Protein AF-A0A922LLZ2-F1 (afdb_monomer)

Organism: Schistosoma haematobium (NCBI:txid6185)

Nearest PDB structures (foldseek):
  5udu-assembly1_A  TM=3.582E-01  e=1.274E-01  Lactiplantibacillus plantarum WCFS1
  6b2m-assembly1_D  TM=3.542E-01  e=1.756E-01  Lactiplantibacillus plantarum
  5udv-assembly1_B  TM=3.731E-01  e=2.755E-01  Lactiplantibacillus plantarum WCFS1
  6utr-assembly1_C  TM=3.544E-01  e=2.755E-01  Lactiplantibacillus plantarum
  6utq-assembly1_B  TM=3.654E-01  e=3.562E-01  Lactiplantibacillus plantarum

Solvent-accessible surface area (backbone atoms only — not comparable to full-atom values): 7303 Å² total; per-residue (Å²): 142,74,75,89,67,58,70,67,59,48,51,52,54,35,54,53,45,52,48,52,41,42,75,71,62,46,38,40,38,32,38,62,41,87,43,66,68,63,50,52,51,50,52,53,49,42,50,68,73,49,25,67,99,44,81,64,43,32,34,38,38,58,48,78,79,55,70,68,54,52,49,54,41,45,77,60,49,32,37,63,34,78,43,87,78,24,64,78,42,75,70,54,56,59,56,58,78,80,56,66,70,82,82,76,79,64,95,70,59,46,79,43,68,42,76,53,68,60,97,75,89,124

Foldseek 3Di:
DDQPDDPVVLLVVLLVLLLVCLVVLFAEEEEEDPCLPSVLVSLVVSCVPRQVVGDHEYEHAPDQDDPVSCVSQVVSHYHYHADPNLVPDPSSVVSVPPGDDPPPPDPTHDYRYRYGDDPPDD

Secondary structure (DSSP, 8-state):
----S-HHHHHHHHHHHHHHHHHHTPPEEEEEES-HHHHHHHHHHHHHHT-TTS---EEEET--S-HHHHHHHHHTTEEEE--TTGGGSHHHHHHTTT--------S--EEEEEE---TT--

Radius of gyration: 14.27 Å; Cα contacts (8 Å, |Δi|>4): 163; chains: 1; bounding box: 38×26×37 Å

InterPro domains:
  IPR001130 3'-5' ssDNA/RNA exonuclease TatD-like [PF01026] (6-93)
  IPR018228 Deoxyribonuclease, TatD-related, conserved site [PS01090] (27-37)
  IPR032466 Metal-dependent hydrolase [SSF51556] (3-95)
  IPR050891 TatD-type Metallo-dependent Hydrolase [PTHR10060] (3-96)

Sequence (122 aa):
MTEFCPKDIQKEYFDIQLKLASDVKLPLFLHCRAAHDDFLQMIKNARQSYFQGKPFRGVVHSFDGTDEMVKCFTDMGLYIGVNGCSLKNQSNLEVRCQNMYHTELHLHTIAVYLHFISDGDQ

Mean predicted aligned error: 9.49 Å

pLDDT: mean 73.65, std 19.67, range [33.81, 95.94]

Structure (mmCIF, N/CA/C/O backbone):
data_AF-A0A922LLZ2-F1
#
_entry.id   AF-A0A922LLZ2-F1
#
loop_
_atom_site.group_PDB
_atom_site.id
_atom_site.type_symbol
_atom_site.label_atom_id
_atom_site.label_alt_id
_atom_site.label_comp_id
_atom_site.label_asym_id
_atom_site.label_entity_id
_atom_site.label_seq_id
_atom_site.pdbx_PDB_ins_code
_atom_site.Cartn_x
_atom_site.Cartn_y
_atom_site.Cartn_z
_atom_site.occupancy
_atom_site.B_iso_or_equiv
_atom_site.auth_seq_id
_atom_site.auth_comp_id
_atom_site.auth_asym_id
_atom_site.auth_atom_id
_atom_site.pdbx_PDB_model_num
ATOM 1 N N . MET A 1 1 ? 10.602 -11.780 -23.187 1.00 42.97 1 MET A N 1
ATOM 2 C CA . MET A 1 1 ? 9.595 -10.741 -23.471 1.00 42.97 1 MET A CA 1
ATOM 3 C C . MET A 1 1 ? 8.234 -11.332 -23.185 1.00 42.97 1 MET A C 1
ATOM 5 O O . MET A 1 1 ? 7.712 -12.068 -24.011 1.00 42.97 1 MET A O 1
ATOM 9 N N . THR A 1 2 ? 7.713 -11.088 -21.990 1.00 45.62 2 THR A N 1
ATOM 10 C CA . THR A 1 2 ? 6.329 -11.417 -21.638 1.00 45.62 2 THR A CA 1
ATOM 11 C C . THR A 1 2 ? 5.851 -10.352 -20.668 1.00 45.62 2 THR A C 1
ATOM 13 O O . THR A 1 2 ? 6.054 -10.465 -19.461 1.00 45.62 2 THR A O 1
ATOM 16 N N . GLU A 1 3 ? 5.237 -9.306 -21.208 1.00 50.41 3 GLU A N 1
ATOM 17 C CA . GLU A 1 3 ? 4.324 -8.461 -20.449 1.00 50.41 3 GLU A CA 1
ATOM 18 C C . GLU A 1 3 ? 3.056 -9.300 -20.215 1.00 50.41 3 GLU A C 1
ATOM 20 O O . GLU A 1 3 ? 2.240 -9.481 -21.116 1.00 50.41 3 GLU A O 1
ATOM 25 N N . PHE A 1 4 ? 2.935 -9.930 -19.040 1.00 67.31 4 PHE A N 1
ATOM 26 C CA . PHE A 1 4 ? 1.802 -10.825 -18.751 1.00 67.31 4 PHE A CA 1
ATOM 27 C C . PHE A 1 4 ? 0.483 -10.063 -18.527 1.00 67.31 4 PHE A C 1
ATOM 29 O O . PHE A 1 4 ? -0.586 -10.662 -18.633 1.00 67.31 4 PHE A O 1
ATOM 36 N N . CYS A 1 5 ? 0.541 -8.766 -18.197 1.00 75.38 5 CYS A N 1
ATOM 37 C CA . CYS A 1 5 ? -0.627 -7.931 -17.913 1.00 75.38 5 CYS A CA 1
ATOM 38 C C . CYS A 1 5 ? -0.290 -6.433 -18.070 1.00 75.38 5 CYS A C 1
ATOM 40 O O . CYS A 1 5 ? 0.681 -5.998 -17.439 1.00 75.38 5 CYS A O 1
ATOM 42 N N . PRO A 1 6 ? -1.085 -5.645 -18.825 1.00 86.19 6 PRO A N 1
ATOM 43 C CA . PRO A 1 6 ? -0.865 -4.210 -18.998 1.00 86.19 6 PRO A CA 1
ATOM 44 C C . PRO A 1 6 ? -0.865 -3.433 -17.681 1.00 86.19 6 PRO A C 1
ATOM 46 O O . PRO A 1 6 ? -1.649 -3.721 -16.772 1.00 86.19 6 PRO A O 1
ATOM 49 N N . LYS A 1 7 ? -0.038 -2.385 -17.614 1.00 84.44 7 LYS A N 1
ATOM 50 C CA . LYS A 1 7 ? 0.136 -1.526 -16.429 1.00 84.44 7 LYS A CA 1
ATOM 51 C C . LYS A 1 7 ? -1.185 -1.053 -15.808 1.00 84.44 7 LYS A C 1
ATOM 53 O O . LYS A 1 7 ? -1.359 -1.133 -14.592 1.00 84.44 7 LYS A O 1
ATOM 58 N N . ASP A 1 8 ? -2.110 -0.575 -16.634 1.00 87.94 8 ASP A N 1
ATOM 59 C CA . ASP A 1 8 ? -3.375 0.001 -16.165 1.00 87.94 8 ASP A CA 1
ATOM 60 C C . ASP A 1 8 ? -4.289 -1.057 -15.540 1.00 87.94 8 ASP A C 1
ATOM 62 O O . ASP A 1 8 ? -4.889 -0.812 -14.495 1.00 87.94 8 ASP A O 1
ATOM 66 N N . ILE A 1 9 ? -4.305 -2.267 -16.110 1.00 89.19 9 ILE A N 1
ATOM 67 C CA . ILE A 1 9 ? -5.058 -3.403 -15.568 1.00 89.19 9 ILE A CA 1
ATOM 68 C C . ILE A 1 9 ? -4.471 -3.826 -14.223 1.00 89.19 9 ILE A C 1
ATOM 70 O O . ILE A 1 9 ? -5.204 -4.039 -13.260 1.00 89.19 9 ILE A O 1
ATOM 74 N N . GLN A 1 10 ? -3.144 -3.895 -14.102 1.00 85.75 10 GLN A N 1
ATOM 75 C CA . GLN A 1 10 ? -2.528 -4.214 -12.815 1.00 85.75 10 GLN A CA 1
ATOM 76 C C . GLN A 1 10 ? -2.904 -3.203 -11.725 1.00 85.75 10 GLN A C 1
ATOM 78 O O . GLN A 1 10 ? -3.236 -3.599 -10.607 1.00 85.75 10 GLN A O 1
ATOM 83 N N . LYS A 1 11 ? -2.897 -1.905 -12.055 1.00 90.25 11 LYS A N 1
ATOM 84 C CA . LYS A 1 11 ? -3.313 -0.839 -11.136 1.00 90.25 11 LYS A CA 1
ATOM 85 C C . LYS A 1 11 ? -4.785 -0.957 -10.749 1.00 90.25 11 LYS A C 1
ATOM 87 O O . LYS A 1 11 ? -5.106 -0.883 -9.567 1.00 90.25 11 LYS A O 1
ATOM 92 N N . GLU A 1 12 ? -5.670 -1.168 -11.717 1.00 92.56 12 GLU A N 1
ATOM 93 C CA . GLU A 1 12 ? -7.106 -1.320 -11.468 1.00 92.56 12 GLU A CA 1
ATOM 94 C C . GLU A 1 12 ? -7.379 -2.454 -10.471 1.00 92.56 12 GLU A C 1
ATOM 96 O O . GLU A 1 12 ? -8.010 -2.250 -9.431 1.00 92.56 12 GLU A O 1
ATOM 101 N N . TYR A 1 13 ? -6.835 -3.643 -10.733 1.00 91.56 13 TYR A N 1
ATOM 102 C CA . TYR A 1 13 ? -7.075 -4.801 -9.877 1.00 91.56 13 TYR A CA 1
ATOM 103 C C . TYR A 1 13 ? -6.362 -4.710 -8.530 1.00 91.56 13 TYR A C 1
ATOM 105 O O . TYR A 1 13 ? -6.850 -5.276 -7.549 1.00 91.56 13 TYR A O 1
ATOM 113 N N . PHE A 1 14 ? -5.235 -4.005 -8.443 1.00 91.94 14 PHE A N 1
ATOM 114 C CA . PHE A 1 14 ? -4.598 -3.725 -7.161 1.00 91.94 14 PHE A CA 1
ATOM 115 C C . PHE A 1 14 ? -5.460 -2.804 -6.291 1.00 91.94 14 PHE A C 1
ATOM 117 O O . PHE A 1 14 ? -5.660 -3.100 -5.114 1.00 91.94 14 PHE A O 1
ATOM 124 N N . ASP A 1 15 ? -6.047 -1.748 -6.863 1.00 93.81 15 ASP A N 1
ATOM 125 C CA . ASP A 1 15 ? -6.964 -0.863 -6.134 1.00 93.81 15 ASP A CA 1
ATOM 126 C C . ASP A 1 15 ? -8.221 -1.609 -5.651 1.00 93.81 15 ASP A C 1
ATOM 128 O O . ASP A 1 15 ? -8.599 -1.508 -4.479 1.00 93.81 15 ASP A O 1
ATOM 132 N N . ILE A 1 16 ? -8.806 -2.455 -6.510 1.00 93.75 16 ILE A N 1
ATOM 133 C CA . ILE A 1 16 ? -9.945 -3.317 -6.153 1.00 93.75 16 ILE A CA 1
ATOM 134 C C . ILE A 1 16 ? -9.590 -4.244 -4.981 1.00 93.75 16 ILE A C 1
ATOM 136 O O . ILE A 1 16 ? -10.370 -4.369 -4.032 1.00 93.75 16 ILE A O 1
ATOM 140 N N . GLN A 1 17 ? -8.413 -4.876 -5.010 1.00 91.56 17 GLN A N 1
ATOM 141 C CA . GLN A 1 17 ? -7.958 -5.745 -3.922 1.00 91.56 17 GLN A CA 1
ATOM 142 C C . GLN A 1 17 ? -7.735 -4.968 -2.617 1.00 91.56 17 GLN A C 1
ATOM 144 O O . GLN A 1 17 ? -8.113 -5.459 -1.554 1.00 91.56 17 GLN A O 1
ATOM 149 N N . LEU A 1 18 ? -7.178 -3.752 -2.669 1.00 92.62 18 LEU A N 1
ATOM 150 C CA . LEU A 1 18 ? -7.004 -2.901 -1.484 1.00 92.62 18 LEU A CA 1
ATOM 151 C C . LEU A 1 18 ? -8.346 -2.486 -0.878 1.00 92.62 18 LEU A C 1
ATOM 153 O O . LEU A 1 18 ? -8.508 -2.511 0.346 1.00 92.62 18 LEU A O 1
ATOM 157 N N . LYS A 1 19 ? -9.324 -2.153 -1.723 1.00 93.81 19 LYS A N 1
ATOM 158 C CA . LYS A 1 19 ? -10.689 -1.862 -1.286 1.00 93.81 19 LYS A CA 1
ATOM 159 C C . LYS A 1 19 ? -11.310 -3.067 -0.581 1.00 93.81 19 LYS A C 1
ATOM 161 O O . LYS A 1 19 ? -11.779 -2.924 0.548 1.00 93.81 19 LYS A O 1
ATOM 166 N N . LEU A 1 20 ? -11.233 -4.253 -1.189 1.00 91.25 20 LEU A N 1
ATOM 167 C CA . LEU A 1 20 ? -11.740 -5.500 -0.605 1.00 91.25 20 LEU A CA 1
ATOM 168 C C . LEU A 1 20 ? -11.036 -5.844 0.717 1.00 91.25 20 LEU A C 1
ATOM 170 O O . LEU A 1 20 ? -11.680 -6.225 1.696 1.00 91.25 20 LEU A O 1
ATOM 174 N N . ALA A 1 21 ? -9.716 -5.667 0.777 1.00 90.25 21 ALA A N 1
ATOM 175 C CA . ALA A 1 21 ? -8.939 -5.901 1.988 1.00 90.25 21 ALA A CA 1
ATOM 176 C C . ALA A 1 21 ? -9.362 -4.977 3.141 1.00 90.25 21 ALA A C 1
ATOM 178 O O . ALA A 1 21 ? -9.325 -5.371 4.310 1.00 90.25 21 ALA A O 1
ATOM 179 N N . SER A 1 22 ? -9.838 -3.770 2.825 1.00 91.94 22 SER A N 1
ATOM 180 C CA . SER A 1 22 ? -10.402 -2.871 3.830 1.00 91.94 22 SER A CA 1
ATOM 181 C C . SER A 1 22 ? -11.691 -3.410 4.457 1.00 91.94 22 SER A C 1
ATOM 183 O O . SER A 1 22 ? -11.994 -3.087 5.605 1.00 91.94 22 SER A O 1
ATOM 185 N N . ASP A 1 23 ? -12.456 -4.240 3.751 1.00 91.12 23 ASP A N 1
ATOM 186 C CA . ASP A 1 23 ? -13.739 -4.752 4.241 1.00 91.12 23 ASP A CA 1
ATOM 187 C C . ASP A 1 23 ? -13.560 -5.978 5.139 1.00 91.12 23 ASP A C 1
ATOM 189 O O . ASP A 1 23 ? -14.249 -6.118 6.152 1.00 91.12 23 ASP A O 1
ATOM 193 N N . VAL A 1 24 ? -12.569 -6.818 4.838 1.00 87.75 24 VAL A N 1
ATOM 194 C CA . VAL A 1 24 ? -12.285 -8.049 5.597 1.00 87.75 24 VAL A CA 1
ATOM 195 C C . VAL A 1 24 ? -11.383 -7.843 6.820 1.00 87.75 24 VAL A C 1
ATOM 197 O O . VAL A 1 24 ? -11.285 -8.731 7.664 1.00 87.75 24 VAL A O 1
ATOM 200 N N . LYS A 1 25 ? -10.726 -6.678 6.945 1.00 85.31 25 LYS A N 1
ATOM 201 C CA . LYS A 1 25 ? -9.888 -6.285 8.100 1.00 85.31 25 LYS A CA 1
ATOM 202 C C . LYS A 1 25 ? -8.717 -7.241 8.407 1.00 85.31 25 LYS A C 1
ATOM 204 O O . LYS A 1 25 ? -8.232 -7.286 9.545 1.00 85.31 25 LYS A O 1
ATOM 209 N N . LEU A 1 26 ? -8.256 -7.994 7.408 1.00 82.81 26 LEU A N 1
ATOM 210 C CA . LEU A 1 26 ? -7.080 -8.861 7.506 1.00 82.81 26 LEU A CA 1
ATOM 211 C C . LEU A 1 26 ? -5.788 -8.084 7.200 1.00 82.81 26 LEU A C 1
ATOM 213 O O . LEU A 1 26 ? -5.835 -7.080 6.487 1.00 82.81 26 LEU A O 1
ATOM 217 N N . PRO A 1 27 ? -4.627 -8.521 7.725 1.00 85.62 27 PRO A N 1
ATOM 218 C CA . PRO A 1 27 ? -3.343 -7.942 7.353 1.00 85.62 27 PRO A CA 1
ATOM 219 C C . PRO A 1 27 ? -3.063 -8.088 5.852 1.00 85.62 27 PRO A C 1
ATOM 221 O O . PRO A 1 27 ? -3.353 -9.132 5.260 1.00 85.62 27 PRO A O 1
ATOM 224 N N . LEU A 1 28 ? -2.445 -7.061 5.268 1.00 89.38 28 LEU A N 1
ATOM 225 C CA . LEU A 1 28 ? -2.012 -7.052 3.873 1.00 89.38 28 LEU A CA 1
ATOM 226 C C . LEU A 1 28 ? -0.693 -7.814 3.712 1.00 89.38 28 LEU A C 1
ATOM 228 O O . LEU A 1 28 ? 0.253 -7.600 4.472 1.00 89.38 28 LEU A O 1
ATOM 232 N N . PHE A 1 29 ? -0.595 -8.652 2.690 1.00 88.12 29 PHE A N 1
ATOM 233 C CA . PHE A 1 29 ? 0.678 -9.172 2.204 1.00 88.12 29 PHE A CA 1
ATOM 234 C C . PHE A 1 29 ? 0.935 -8.577 0.825 1.00 88.12 29 PHE A C 1
ATOM 236 O O . PHE A 1 29 ? 0.324 -8.988 -0.158 1.00 88.12 29 PHE A O 1
ATOM 243 N N . LEU A 1 30 ? 1.779 -7.551 0.788 1.00 88.00 30 LEU A N 1
ATOM 244 C CA . LEU A 1 30 ? 2.002 -6.705 -0.371 1.00 88.00 30 LEU A CA 1
ATOM 245 C C . LEU A 1 30 ? 3.275 -7.113 -1.092 1.00 88.00 30 LEU A C 1
ATOM 247 O O . LEU A 1 30 ? 4.305 -7.337 -0.464 1.00 88.00 30 LEU A O 1
ATOM 251 N N . HIS A 1 31 ? 3.227 -7.134 -2.412 1.00 84.88 31 HIS A N 1
ATOM 252 C CA . HIS A 1 31 ? 4.404 -7.337 -3.242 1.00 84.88 31 HIS A CA 1
ATOM 253 C C . HIS A 1 31 ? 4.516 -6.190 -4.242 1.00 84.88 31 HIS A C 1
ATOM 255 O O . HIS A 1 31 ? 3.498 -5.767 -4.786 1.00 84.88 31 HIS A O 1
ATOM 261 N N . CYS A 1 32 ? 5.740 -5.705 -4.449 1.00 81.75 32 CYS A N 1
ATOM 262 C CA . CYS A 1 32 ? 6.080 -4.654 -5.400 1.00 81.75 32 CYS A CA 1
ATOM 263 C C . CYS A 1 32 ? 7.405 -5.011 -6.078 1.00 81.75 32 CYS A C 1
ATOM 265 O O . CYS A 1 32 ? 8.350 -5.407 -5.399 1.00 81.75 32 CYS A O 1
ATOM 267 N N . ARG A 1 33 ? 7.472 -4.838 -7.400 1.00 78.88 33 ARG A N 1
ATOM 268 C CA . ARG A 1 33 ? 8.699 -4.911 -8.201 1.00 78.88 33 ARG A CA 1
ATOM 269 C C . ARG A 1 33 ? 8.625 -3.863 -9.311 1.00 78.88 33 ARG A C 1
ATOM 271 O O . ARG A 1 33 ? 7.551 -3.676 -9.880 1.00 78.88 33 ARG A O 1
ATOM 278 N N . ALA A 1 34 ? 9.740 -3.176 -9.568 1.00 79.75 34 ALA A N 1
ATOM 279 C CA . ALA A 1 34 ? 9.921 -2.205 -10.657 1.00 79.75 34 ALA A CA 1
ATOM 280 C C . ALA A 1 34 ? 8.841 -1.097 -10.788 1.00 79.75 34 ALA A C 1
ATOM 282 O O . ALA A 1 34 ? 8.599 -0.599 -11.887 1.00 79.75 34 ALA A O 1
ATOM 283 N N . ALA A 1 35 ? 8.185 -0.691 -9.691 1.00 83.06 35 ALA A N 1
ATOM 284 C CA . ALA A 1 35 ? 7.168 0.374 -9.717 1.00 83.06 35 ALA A CA 1
ATOM 285 C C . ALA A 1 35 ? 6.851 0.976 -8.345 1.00 83.06 35 ALA A C 1
ATOM 287 O O . ALA A 1 35 ? 5.695 1.174 -7.951 1.00 83.06 35 ALA A O 1
ATOM 288 N N . HIS A 1 36 ? 7.902 1.240 -7.590 1.00 83.94 36 HIS A N 1
ATOM 289 C CA . HIS A 1 36 ? 7.801 1.655 -6.202 1.00 83.94 36 HIS A CA 1
ATOM 290 C C . HIS A 1 36 ? 7.021 2.960 -6.021 1.00 83.94 36 HIS A C 1
ATOM 292 O O . HIS A 1 36 ? 6.268 3.071 -5.056 1.00 83.94 36 HIS A O 1
ATOM 298 N N . ASP A 1 37 ? 7.128 3.902 -6.962 1.00 88.38 37 ASP A N 1
ATOM 299 C CA . ASP A 1 37 ? 6.413 5.185 -6.909 1.00 88.38 37 ASP A CA 1
ATOM 300 C C . ASP A 1 37 ? 4.897 5.011 -7.052 1.00 88.38 37 ASP A C 1
ATOM 302 O O . ASP A 1 37 ? 4.128 5.486 -6.210 1.00 88.38 37 ASP A O 1
ATOM 306 N N . ASP A 1 38 ? 4.466 4.273 -8.080 1.00 89.88 38 ASP A N 1
ATOM 307 C CA . ASP A 1 38 ? 3.055 3.951 -8.305 1.00 89.88 38 ASP A CA 1
ATOM 308 C C . ASP A 1 38 ? 2.487 3.164 -7.121 1.00 89.88 38 ASP A C 1
ATOM 310 O O . ASP A 1 38 ? 1.413 3.482 -6.607 1.00 89.88 38 ASP A O 1
ATOM 314 N N . PHE A 1 39 ? 3.237 2.170 -6.642 1.00 90.44 39 PHE A N 1
ATOM 315 C CA . PHE A 1 39 ? 2.860 1.365 -5.489 1.00 90.44 39 PHE A CA 1
ATOM 316 C C . PHE A 1 39 ? 2.703 2.223 -4.224 1.00 90.44 39 PHE A C 1
ATOM 318 O O . PHE A 1 39 ? 1.672 2.151 -3.553 1.00 90.44 39 PHE A O 1
ATOM 325 N N . LEU A 1 40 ? 3.672 3.091 -3.912 1.00 91.62 40 LEU A N 1
ATOM 326 C CA . LEU A 1 40 ? 3.616 3.982 -2.752 1.00 91.62 40 LEU A CA 1
ATOM 327 C C . LEU A 1 40 ? 2.422 4.941 -2.831 1.00 91.62 40 LEU A C 1
ATOM 329 O O . LEU A 1 40 ? 1.733 5.144 -1.827 1.00 91.62 40 LEU A O 1
ATOM 333 N N . GLN A 1 41 ? 2.163 5.524 -4.004 1.00 94.62 41 GLN A N 1
ATOM 334 C CA . GLN A 1 41 ? 1.032 6.427 -4.206 1.00 94.62 41 GLN A CA 1
ATOM 335 C C . GLN A 1 41 ? -0.303 5.703 -3.999 1.00 94.62 41 GLN A C 1
ATOM 337 O O . GLN A 1 41 ? -1.162 6.196 -3.268 1.00 94.62 41 GLN A O 1
ATOM 342 N N . MET A 1 42 ? -0.466 4.514 -4.578 1.00 94.94 42 MET A N 1
ATOM 343 C CA . MET A 1 42 ? -1.688 3.721 -4.436 1.00 94.94 42 MET A CA 1
ATOM 344 C C . MET A 1 42 ? -1.917 3.264 -2.993 1.00 94.94 42 MET A C 1
ATOM 346 O O . MET A 1 42 ? -3.036 3.349 -2.496 1.00 94.94 42 MET A O 1
ATOM 350 N N . ILE A 1 43 ? -0.860 2.869 -2.277 1.00 94.31 43 ILE A N 1
ATOM 351 C CA . ILE A 1 43 ? -0.935 2.521 -0.853 1.00 94.31 43 ILE A CA 1
ATOM 352 C C . ILE A 1 43 ? -1.361 3.721 0.003 1.00 94.31 43 ILE A C 1
ATOM 354 O O . ILE A 1 43 ? -2.237 3.583 0.862 1.00 94.31 43 ILE A O 1
ATOM 358 N N . LYS A 1 44 ? -0.787 4.909 -0.239 1.00 94.81 44 LYS A N 1
ATOM 359 C CA . LYS A 1 44 ? -1.180 6.148 0.454 1.00 94.81 44 LYS A CA 1
ATOM 360 C C . LYS A 1 44 ? -2.651 6.479 0.204 1.00 94.81 44 LYS A C 1
ATOM 362 O O . LYS A 1 44 ? -3.382 6.740 1.161 1.00 94.81 44 LYS A O 1
ATOM 367 N N . ASN A 1 45 ? -3.083 6.410 -1.055 1.00 95.94 45 ASN A N 1
ATOM 368 C CA . ASN A 1 45 ? -4.466 6.662 -1.445 1.00 95.94 45 ASN A CA 1
ATOM 369 C C . ASN A 1 45 ? -5.413 5.657 -0.786 1.00 95.94 45 ASN A C 1
ATOM 371 O O . ASN A 1 45 ? -6.365 6.062 -0.135 1.00 95.94 45 ASN A O 1
ATOM 375 N N . ALA A 1 46 ? -5.120 4.357 -0.845 1.00 94.56 46 ALA A N 1
ATOM 376 C CA . ALA A 1 46 ? -5.952 3.337 -0.217 1.00 94.56 46 ALA A CA 1
ATOM 377 C C . ALA A 1 46 ? -6.055 3.522 1.302 1.00 94.56 46 ALA A C 1
ATOM 379 O O . ALA A 1 46 ? -7.155 3.440 1.853 1.00 94.56 46 ALA A O 1
ATOM 380 N N . ARG A 1 47 ? -4.944 3.834 1.988 1.00 94.69 47 ARG A N 1
ATOM 381 C CA . ARG A 1 47 ? -4.960 4.138 3.428 1.00 94.69 47 ARG A CA 1
ATOM 382 C C . ARG A 1 47 ? -5.925 5.284 3.738 1.00 94.69 47 ARG A C 1
ATOM 384 O O . ARG A 1 47 ? -6.685 5.200 4.702 1.00 94.69 47 ARG A O 1
ATOM 391 N N . GLN A 1 48 ? -5.907 6.327 2.911 1.00 95.00 48 GLN A N 1
ATOM 392 C CA . GLN A 1 48 ? -6.784 7.485 3.049 1.00 95.00 48 GLN A CA 1
ATOM 393 C C . GLN A 1 48 ? -8.218 7.225 2.591 1.00 95.00 48 GLN A C 1
ATOM 395 O O . GLN A 1 48 ? -9.112 7.819 3.164 1.00 95.00 48 GLN A O 1
ATOM 400 N N . SER A 1 49 ? -8.480 6.385 1.595 1.00 95.81 49 SER A N 1
ATOM 401 C CA . SER A 1 49 ? -9.818 6.236 1.004 1.00 95.81 49 SER A CA 1
ATOM 402 C C . SER A 1 49 ? -10.603 5.056 1.571 1.00 95.81 49 SER A C 1
ATOM 404 O O . SER A 1 49 ? -11.810 5.162 1.769 1.00 95.81 49 SER A O 1
ATOM 406 N N . TYR A 1 50 ? -9.940 3.932 1.846 1.00 95.31 50 TYR A N 1
ATOM 407 C CA . TYR A 1 50 ? -10.599 2.663 2.179 1.00 95.31 50 TYR A CA 1
ATOM 408 C C . TYR A 1 50 ? -10.408 2.253 3.641 1.00 95.31 50 TYR A C 1
ATOM 410 O O . TYR A 1 50 ? -11.279 1.604 4.225 1.00 95.31 50 TYR A O 1
ATOM 418 N N . PHE A 1 51 ? -9.296 2.663 4.257 1.00 94.56 51 PHE A N 1
ATOM 419 C CA . PHE A 1 51 ? -8.920 2.246 5.611 1.00 94.56 51 PHE A CA 1
ATOM 420 C C . PHE A 1 51 ? -9.138 3.317 6.694 1.00 94.56 51 PHE A C 1
ATOM 422 O O . PHE A 1 51 ? -8.654 3.155 7.814 1.00 94.56 51 PHE A O 1
ATOM 429 N N . GLN A 1 52 ? -9.892 4.391 6.423 1.00 93.50 52 GLN A N 1
ATOM 430 C CA . GLN A 1 52 ? -10.222 5.386 7.455 1.00 93.50 52 GLN A CA 1
ATOM 431 C C . GLN A 1 52 ? -10.957 4.730 8.631 1.00 93.50 52 GLN A C 1
ATOM 433 O O . GLN A 1 52 ? -12.016 4.127 8.460 1.00 93.50 52 GLN A O 1
ATOM 438 N N . GLY A 1 53 ? -10.379 4.820 9.832 1.00 90.56 53 GLY A N 1
ATOM 439 C CA 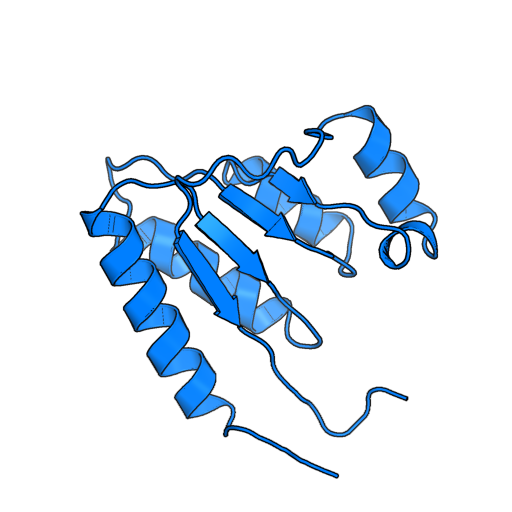. GLY A 1 53 ? -10.930 4.177 11.030 1.00 90.56 53 GLY A CA 1
ATOM 440 C C . GLY A 1 53 ? -10.893 2.641 11.006 1.00 90.56 53 GLY A C 1
ATOM 441 O O . GLY A 1 53 ? -11.473 2.009 11.889 1.00 90.56 53 GLY A O 1
ATOM 442 N N . LYS A 1 54 ? -10.218 2.026 10.025 1.00 91.62 54 LYS A N 1
ATOM 443 C CA . LYS A 1 54 ? -10.034 0.573 9.919 1.00 91.62 54 LYS A CA 1
ATOM 444 C C . LYS A 1 54 ? -8.566 0.199 10.179 1.00 91.62 54 LYS A C 1
ATOM 446 O O . LYS A 1 54 ? -7.673 1.015 9.951 1.00 91.62 54 LYS A O 1
ATOM 451 N N . PRO A 1 55 ? -8.274 -1.033 10.635 1.00 89.31 55 PRO A N 1
ATOM 452 C CA . PRO A 1 55 ? -6.896 -1.478 10.804 1.00 89.31 55 PRO A CA 1
ATOM 453 C C . PRO A 1 55 ? -6.136 -1.462 9.475 1.00 89.31 55 PRO A C 1
ATOM 455 O O . PRO A 1 55 ? -6.561 -2.098 8.515 1.00 89.31 55 PRO A O 1
ATOM 458 N N . PHE A 1 56 ? -4.988 -0.788 9.453 1.00 92.19 56 PHE A N 1
ATOM 459 C CA . PHE A 1 56 ? -4.064 -0.785 8.323 1.00 92.19 56 PHE A CA 1
ATOM 460 C C . PHE A 1 56 ? -2.729 -1.367 8.782 1.00 92.19 56 PHE A C 1
ATOM 462 O O . PHE A 1 56 ? -1.942 -0.690 9.437 1.00 92.19 56 PHE A O 1
ATOM 469 N N . ARG A 1 57 ? -2.528 -2.660 8.519 1.00 89.12 57 ARG A N 1
ATOM 470 C CA . ARG A 1 57 ? -1.319 -3.401 8.893 1.00 89.12 57 ARG A CA 1
ATOM 471 C C . ARG A 1 57 ? -1.004 -4.440 7.833 1.00 89.12 57 ARG A C 1
ATOM 473 O O . ARG A 1 57 ? -1.915 -4.973 7.201 1.00 89.12 57 ARG A O 1
ATOM 480 N N . GLY A 1 58 ? 0.267 -4.760 7.667 1.00 88.06 58 GLY A N 1
ATOM 481 C CA . GLY A 1 58 ? 0.697 -5.711 6.657 1.00 88.06 58 GLY A CA 1
ATOM 482 C C . GLY A 1 58 ? 2.199 -5.700 6.461 1.00 88.06 58 GLY A C 1
ATOM 483 O O . GLY A 1 58 ? 2.908 -4.987 7.165 1.00 88.06 58 GLY A O 1
ATOM 484 N N . VAL A 1 59 ? 2.671 -6.483 5.500 1.00 86.81 59 VAL A N 1
ATOM 485 C CA . VAL A 1 59 ? 4.084 -6.562 5.129 1.00 86.81 59 VAL A CA 1
ATOM 486 C C . VAL A 1 59 ? 4.256 -6.249 3.648 1.00 86.81 59 VAL A C 1
ATOM 488 O O . VAL A 1 59 ? 3.515 -6.771 2.822 1.00 86.81 59 VAL A O 1
ATOM 491 N N . VAL A 1 60 ? 5.236 -5.415 3.312 1.00 87.25 60 VAL A N 1
ATOM 492 C CA . VAL A 1 60 ? 5.758 -5.243 1.954 1.00 87.25 60 VAL A CA 1
ATOM 493 C C . VAL A 1 60 ? 6.877 -6.261 1.770 1.00 87.25 60 VAL A C 1
ATOM 495 O O . VAL A 1 60 ? 7.978 -6.107 2.294 1.00 87.25 60 VAL A O 1
ATOM 498 N N . HIS A 1 61 ? 6.561 -7.364 1.105 1.00 82.75 61 HIS A N 1
ATOM 499 C CA . HIS A 1 61 ? 7.441 -8.503 0.907 1.00 82.75 61 HIS A CA 1
ATOM 500 C C . HIS A 1 61 ? 8.474 -8.265 -0.200 1.00 82.75 61 HIS A C 1
ATOM 502 O O . HIS A 1 61 ? 8.129 -7.793 -1.284 1.00 82.75 61 HIS A O 1
ATOM 508 N N . SER A 1 62 ? 9.708 -8.725 0.048 1.00 69.25 62 SER A N 1
ATOM 509 C CA . SER A 1 62 ? 10.823 -8.710 -0.907 1.00 69.25 62 SER A CA 1
ATOM 510 C C . SER A 1 62 ? 11.148 -7.303 -1.403 1.00 69.25 62 SER A C 1
ATOM 512 O O . SER A 1 62 ? 11.409 -7.110 -2.587 1.00 69.25 62 SER A O 1
ATOM 514 N N . PHE A 1 63 ? 11.099 -6.328 -0.496 1.00 69.88 63 PHE A N 1
ATOM 515 C CA . PHE A 1 63 ? 11.334 -4.933 -0.838 1.00 69.88 63 PHE A CA 1
ATOM 516 C C . PHE A 1 63 ? 12.795 -4.701 -1.252 1.00 69.88 63 PHE A C 1
ATOM 518 O O . PHE A 1 63 ? 13.722 -5.190 -0.598 1.00 69.88 63 PHE A O 1
ATOM 525 N N . ASP A 1 64 ? 12.972 -3.951 -2.336 1.00 72.38 64 ASP A N 1
ATOM 526 C CA . ASP A 1 64 ? 14.247 -3.598 -2.969 1.00 72.38 64 ASP A CA 1
ATOM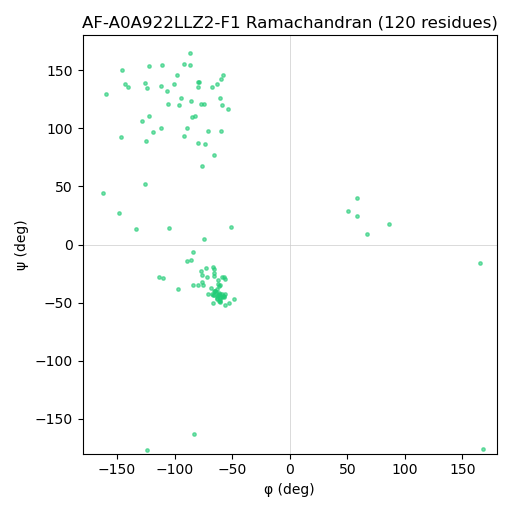 527 C C . ASP A 1 64 ? 14.348 -2.095 -3.320 1.00 72.38 64 ASP A C 1
ATOM 529 O O . ASP A 1 64 ? 15.239 -1.696 -4.065 1.00 72.38 64 ASP A O 1
ATOM 533 N N . GLY A 1 65 ? 13.449 -1.256 -2.783 1.00 74.06 65 GLY A N 1
ATOM 534 C CA . GLY A 1 65 ? 13.4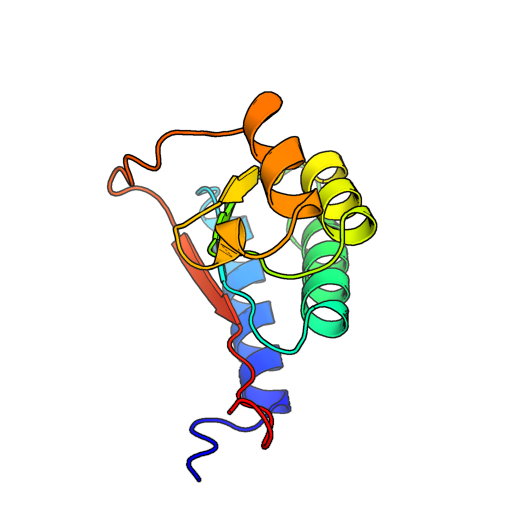80 0.203 -2.956 1.00 74.06 65 GLY A CA 1
ATOM 535 C C . GLY A 1 65 ? 14.421 0.927 -1.980 1.00 74.06 65 GLY A C 1
ATOM 536 O O . GLY A 1 65 ? 15.286 0.313 -1.358 1.00 74.06 65 GLY A O 1
ATOM 537 N N . THR A 1 66 ? 14.256 2.247 -1.839 1.00 83.06 66 THR A N 1
ATOM 538 C CA . THR A 1 66 ? 15.152 3.100 -1.030 1.00 83.06 66 THR A CA 1
ATOM 539 C C . THR A 1 66 ? 14.763 3.172 0.452 1.00 83.06 66 THR A C 1
ATOM 541 O O . THR A 1 66 ? 13.630 2.852 0.831 1.00 83.06 66 THR A O 1
ATOM 544 N N . ASP A 1 67 ? 15.676 3.655 1.300 1.00 79.25 67 ASP A N 1
ATOM 545 C CA . ASP A 1 67 ? 15.435 3.843 2.739 1.00 79.25 67 ASP A CA 1
ATOM 546 C C . ASP A 1 67 ? 14.313 4.848 3.026 1.00 79.25 67 ASP A C 1
ATOM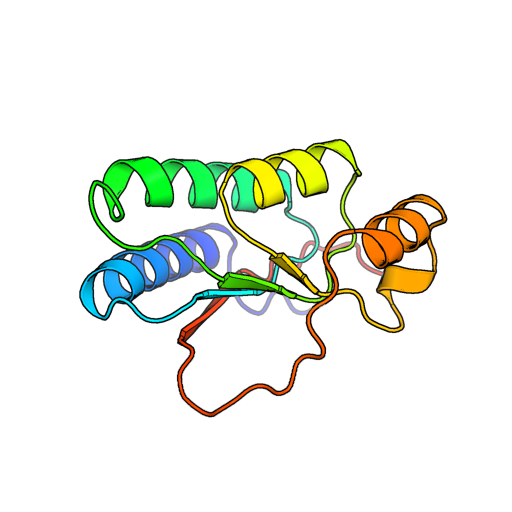 548 O O . ASP A 1 67 ? 13.522 4.669 3.955 1.00 79.25 67 ASP A O 1
ATOM 552 N N . GLU A 1 68 ? 14.171 5.882 2.196 1.00 85.38 68 GLU A N 1
ATOM 553 C CA . GLU A 1 68 ? 13.085 6.857 2.312 1.00 85.38 68 GLU A CA 1
ATOM 554 C C . GLU A 1 68 ? 11.721 6.191 2.104 1.00 85.38 68 GLU A C 1
ATOM 556 O O . GLU A 1 68 ? 10.747 6.509 2.796 1.00 85.38 68 GLU A O 1
ATOM 561 N N . MET A 1 69 ? 11.643 5.237 1.173 1.00 84.31 69 MET A N 1
ATOM 562 C CA . MET A 1 69 ? 10.431 4.463 0.928 1.00 84.31 69 MET A CA 1
ATOM 563 C C . MET A 1 69 ? 10.151 3.488 2.069 1.00 84.31 69 MET A C 1
ATOM 565 O O . MET A 1 69 ? 9.007 3.416 2.520 1.00 84.31 69 MET A O 1
ATOM 569 N N . VAL A 1 70 ? 11.177 2.798 2.586 1.00 83.50 70 VAL A N 1
ATOM 570 C CA . VAL A 1 70 ? 11.046 1.972 3.799 1.00 83.50 70 VAL A CA 1
ATOM 571 C C . VAL A 1 70 ? 10.437 2.798 4.921 1.00 83.50 70 VAL A C 1
ATOM 573 O O . VAL A 1 70 ? 9.418 2.400 5.487 1.00 83.50 70 VAL A O 1
ATOM 576 N N . LYS A 1 71 ? 11.000 3.984 5.177 1.00 84.75 71 LYS A N 1
ATOM 577 C CA . LYS A 1 71 ? 10.502 4.895 6.202 1.00 84.75 71 LYS A CA 1
ATOM 578 C C . LYS A 1 71 ? 9.046 5.289 5.961 1.00 84.75 71 LYS A C 1
ATOM 580 O O . LYS A 1 71 ? 8.242 5.252 6.891 1.00 84.75 71 LYS A O 1
ATOM 585 N N . CYS A 1 72 ? 8.676 5.605 4.720 1.00 89.69 72 CYS A N 1
ATOM 586 C CA . CYS A 1 72 ? 7.284 5.884 4.376 1.00 89.69 72 CYS A CA 1
ATOM 587 C C . CYS A 1 72 ? 6.357 4.711 4.731 1.00 89.69 72 CYS A C 1
ATOM 589 O O . CYS A 1 72 ? 5.293 4.936 5.304 1.00 89.69 72 CYS A O 1
ATOM 591 N N . PHE A 1 73 ? 6.727 3.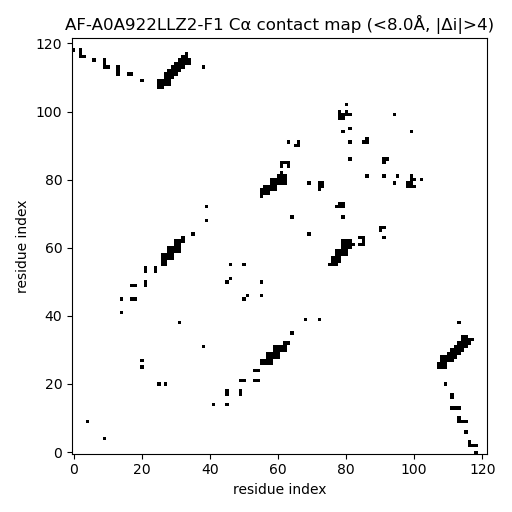469 4.409 1.00 88.88 73 PHE A N 1
ATOM 592 C CA . PHE A 1 73 ? 5.900 2.296 4.709 1.00 88.88 73 PHE A CA 1
ATOM 593 C C . PHE A 1 73 ? 5.799 2.024 6.213 1.00 88.88 73 PHE A C 1
ATOM 595 O O . PHE A 1 73 ? 4.696 1.789 6.713 1.00 88.88 73 PHE A O 1
ATOM 602 N N . THR A 1 74 ? 6.905 2.133 6.950 1.00 85.94 74 THR A N 1
ATOM 603 C CA . THR A 1 74 ? 6.909 1.944 8.407 1.00 85.94 74 THR A CA 1
ATOM 604 C C . THR A 1 74 ? 6.109 3.021 9.131 1.00 85.94 74 THR A C 1
ATOM 606 O O . THR A 1 74 ? 5.327 2.697 10.023 1.00 85.94 74 THR A O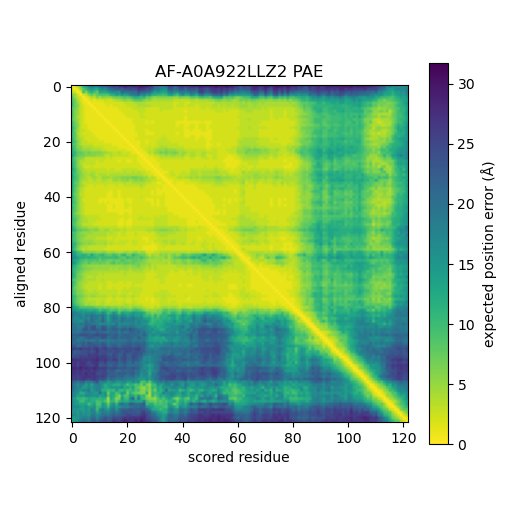 1
ATOM 609 N N . ASP A 1 75 ? 6.200 4.283 8.694 1.00 89.75 75 ASP A N 1
ATOM 610 C CA . ASP A 1 75 ? 5.405 5.394 9.242 1.00 89.75 75 ASP A CA 1
ATOM 611 C C . ASP A 1 75 ? 3.898 5.210 8.940 1.00 89.75 75 ASP A C 1
ATOM 613 O O . ASP A 1 75 ? 3.025 5.756 9.624 1.00 89.75 75 ASP A O 1
ATOM 617 N N . MET A 1 76 ? 3.560 4.396 7.930 1.00 90.25 76 MET A N 1
ATOM 618 C CA . MET A 1 76 ? 2.187 3.979 7.646 1.00 90.25 76 MET A CA 1
ATOM 619 C C . MET A 1 76 ? 1.699 2.776 8.465 1.00 90.25 76 MET A C 1
AT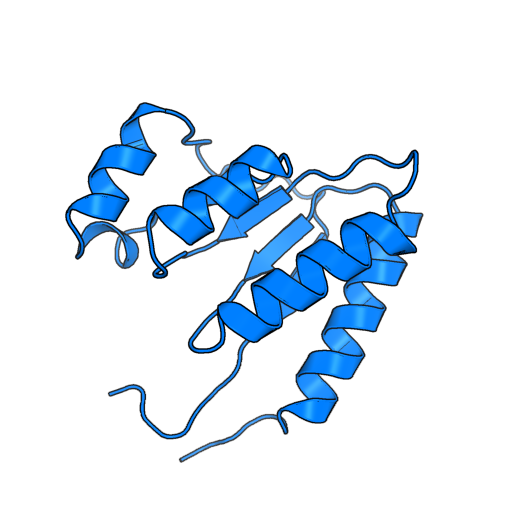OM 621 O O . MET A 1 76 ? 0.506 2.478 8.406 1.00 90.25 76 MET A O 1
ATOM 625 N N . GLY A 1 77 ? 2.558 2.131 9.259 1.00 87.06 77 GLY A N 1
ATOM 626 C CA . GLY A 1 77 ? 2.223 0.926 10.026 1.00 87.06 77 GLY A CA 1
ATOM 627 C C . GLY A 1 77 ? 2.391 -0.382 9.242 1.00 87.06 77 GLY A C 1
ATOM 628 O O . GLY A 1 77 ? 1.826 -1.406 9.630 1.00 87.06 77 GLY A O 1
ATOM 629 N N . LEU A 1 78 ? 3.137 -0.355 8.132 1.00 88.56 78 LEU A N 1
ATOM 630 C CA . LEU A 1 78 ? 3.507 -1.543 7.364 1.00 88.56 78 LEU A CA 1
ATOM 631 C C . LEU A 1 78 ? 4.915 -2.014 7.742 1.00 88.56 78 LEU A C 1
ATOM 633 O O . LEU A 1 78 ? 5.809 -1.218 8.014 1.00 88.56 78 LEU A O 1
ATOM 637 N N . TYR A 1 79 ? 5.116 -3.325 7.712 1.00 84.62 79 TYR A N 1
ATOM 638 C CA . TYR A 1 79 ? 6.413 -3.961 7.908 1.00 84.62 79 TYR A CA 1
ATOM 639 C C . TYR A 1 79 ? 7.121 -4.178 6.575 1.00 84.62 79 TYR A C 1
ATOM 641 O O . TYR A 1 79 ? 6.472 -4.322 5.541 1.00 84.62 79 TYR A O 1
ATOM 649 N N . ILE A 1 80 ? 8.449 -4.262 6.601 1.00 82.31 80 ILE A N 1
ATOM 650 C CA . ILE A 1 80 ? 9.252 -4.601 5.425 1.00 82.31 80 ILE A CA 1
ATOM 651 C C . ILE A 1 80 ? 9.767 -6.032 5.558 1.00 82.31 80 ILE A C 1
ATOM 653 O O . ILE A 1 80 ? 10.456 -6.378 6.516 1.00 82.31 80 ILE A O 1
ATOM 657 N N . GLY A 1 81 ? 9.412 -6.874 4.591 1.00 75.50 81 GLY A N 1
ATOM 658 C CA . GLY A 1 81 ? 9.892 -8.243 4.491 1.00 75.50 81 GLY A CA 1
ATOM 659 C C . GLY A 1 81 ? 11.232 -8.283 3.768 1.00 75.50 81 GLY A C 1
ATOM 660 O O . GLY A 1 81 ? 11.282 -8.082 2.556 1.00 75.50 81 GLY A O 1
ATOM 661 N N . VAL A 1 82 ? 12.297 -8.587 4.506 1.00 67.88 82 VAL A N 1
ATOM 662 C CA . VAL A 1 82 ? 13.663 -8.733 3.983 1.00 67.88 82 VAL A CA 1
ATOM 663 C C . VAL A 1 82 ? 13.930 -10.212 3.685 1.00 67.88 82 VAL A C 1
ATOM 665 O O . VAL A 1 82 ? 13.764 -11.058 4.563 1.00 67.88 82 VAL A O 1
ATOM 668 N N . ASN A 1 83 ? 14.351 -10.537 2.461 1.00 66.06 83 ASN A N 1
ATOM 669 C CA . ASN A 1 83 ? 14.751 -11.894 2.059 1.00 66.06 83 ASN A CA 1
ATOM 670 C C . ASN A 1 83 ? 16.187 -11.914 1.494 1.00 66.06 83 ASN A C 1
ATOM 672 O O . ASN A 1 83 ? 16.864 -10.890 1.468 1.00 66.06 83 ASN A O 1
ATOM 676 N N . GLY A 1 84 ? 16.663 -13.076 1.028 1.00 53.84 84 GLY A N 1
ATOM 677 C CA . GLY A 1 84 ? 18.014 -13.219 0.467 1.00 53.84 84 GLY A CA 1
ATOM 678 C C . GLY A 1 84 ? 18.322 -12.284 -0.714 1.00 53.84 84 GLY A C 1
ATOM 679 O O . GLY A 1 84 ? 19.471 -11.884 -0.880 1.00 53.84 84 GLY A O 1
ATOM 680 N N . CYS A 1 85 ? 17.313 -11.879 -1.494 1.00 54.19 85 CYS A N 1
ATOM 681 C CA . CYS A 1 85 ? 17.467 -10.892 -2.566 1.00 54.19 85 CYS A CA 1
ATOM 682 C C . CYS A 1 85 ? 17.599 -9.464 -2.018 1.00 54.19 85 CYS A C 1
ATOM 684 O O . CYS A 1 85 ? 18.388 -8.689 -2.555 1.00 54.19 85 CYS A O 1
ATOM 686 N N . SER A 1 86 ? 16.910 -9.140 -0.919 1.00 54.00 86 SER A N 1
ATOM 687 C CA . SER A 1 86 ? 17.029 -7.848 -0.232 1.00 54.00 86 SER A CA 1
ATOM 688 C C . SER A 1 86 ? 18.415 -7.627 0.396 1.00 54.00 86 SER A C 1
ATOM 690 O O . SER A 1 86 ? 18.833 -6.486 0.533 1.00 54.00 86 SER A O 1
ATOM 692 N N . LEU A 1 87 ? 19.175 -8.678 0.730 1.00 56.00 87 LEU A N 1
ATOM 693 C CA . LEU A 1 87 ? 20.489 -8.569 1.398 1.00 56.00 87 LEU A CA 1
ATOM 694 C C . LEU A 1 87 ? 21.644 -8.098 0.490 1.00 56.00 87 LEU A C 1
ATOM 696 O O . LEU A 1 87 ? 22.792 -8.081 0.930 1.00 56.00 87 LEU A O 1
ATOM 700 N N . LYS A 1 88 ? 21.372 -7.733 -0.768 1.00 55.03 88 LYS A N 1
ATOM 701 C CA . LYS A 1 88 ? 22.395 -7.238 -1.704 1.00 55.03 88 LYS A CA 1
ATOM 702 C C . LYS A 1 88 ? 22.801 -5.779 -1.454 1.00 55.03 88 LYS A C 1
ATOM 704 O O . LYS A 1 88 ? 23.905 -5.402 -1.832 1.00 55.03 88 LYS A O 1
ATOM 709 N N . ASN A 1 89 ? 21.945 -4.989 -0.799 1.00 55.62 89 ASN A N 1
ATOM 710 C CA . ASN A 1 89 ? 22.166 -3.559 -0.567 1.00 55.62 89 ASN A CA 1
ATOM 711 C C . ASN A 1 89 ? 22.409 -3.281 0.923 1.00 55.62 89 ASN A C 1
ATOM 713 O O . ASN A 1 89 ? 21.703 -3.815 1.778 1.00 55.62 89 ASN A O 1
ATOM 717 N N . GLN A 1 90 ? 23.395 -2.432 1.234 1.00 54.94 90 G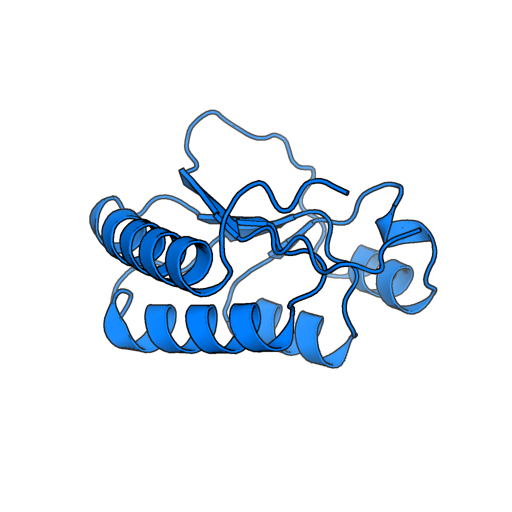LN A N 1
ATOM 718 C CA . GLN A 1 90 ? 23.803 -2.128 2.613 1.00 54.94 90 GLN A CA 1
ATOM 719 C C . GLN A 1 90 ? 22.671 -1.483 3.435 1.00 54.94 90 GLN A C 1
ATOM 721 O O . GLN A 1 90 ? 22.492 -1.824 4.599 1.00 54.94 90 GLN A O 1
ATOM 726 N N . SER A 1 91 ? 21.854 -0.645 2.798 1.00 53.75 91 SER A N 1
ATOM 727 C CA . SER A 1 91 ? 20.643 -0.027 3.354 1.00 53.75 91 SER A CA 1
ATOM 728 C C . SER A 1 91 ? 19.625 -1.055 3.873 1.00 53.75 91 SER A C 1
ATOM 730 O O . SER A 1 91 ? 19.157 -0.995 5.010 1.00 53.75 91 SER A O 1
ATOM 732 N N . ASN A 1 92 ? 19.383 -2.116 3.101 1.00 52.47 92 ASN A N 1
ATOM 733 C CA . ASN A 1 92 ? 18.478 -3.205 3.483 1.00 52.47 92 ASN A CA 1
ATOM 734 C C . ASN A 1 92 ? 18.989 -4.030 4.682 1.00 52.47 92 ASN A C 1
ATOM 736 O O . ASN A 1 92 ? 18.202 -4.728 5.332 1.00 52.47 92 ASN A O 1
ATOM 740 N N . LEU A 1 93 ? 20.291 -3.969 4.992 1.00 52.34 93 LEU A N 1
ATOM 741 C CA . LEU A 1 93 ? 20.873 -4.618 6.171 1.00 52.34 93 LEU A CA 1
ATOM 742 C C . LEU A 1 93 ? 20.572 -3.851 7.466 1.00 52.34 93 LEU A C 1
ATOM 744 O O . LEU A 1 93 ? 20.511 -4.476 8.524 1.00 52.34 93 LEU A O 1
ATOM 748 N N . GLU A 1 94 ? 20.344 -2.539 7.404 1.00 51.59 94 GLU A N 1
ATOM 749 C CA . GLU A 1 94 ? 20.041 -1.713 8.581 1.00 51.59 94 GLU A CA 1
ATOM 750 C C . GLU A 1 94 ? 18.569 -1.848 9.007 1.00 51.59 94 GLU A C 1
ATOM 752 O O . GLU A 1 94 ? 18.269 -1.950 10.200 1.00 51.59 94 GLU A O 1
ATOM 757 N N . VAL A 1 95 ? 17.656 -2.014 8.038 1.00 50.31 95 VAL A N 1
ATOM 758 C CA . VAL A 1 95 ? 16.225 -2.328 8.262 1.00 50.31 95 VAL A CA 1
ATOM 759 C C . VAL A 1 95 ? 16.041 -3.612 9.091 1.00 50.31 95 VAL A C 1
ATOM 761 O O . VAL A 1 95 ? 15.093 -3.742 9.874 1.00 50.31 95 VAL A O 1
ATOM 764 N N . ARG A 1 96 ? 16.997 -4.546 8.982 1.00 45.19 96 ARG A N 1
ATOM 765 C CA . ARG A 1 96 ? 17.053 -5.829 9.703 1.00 45.19 96 ARG A CA 1
ATOM 766 C C . ARG A 1 96 ? 17.069 -5.675 11.228 1.00 45.19 96 ARG A C 1
ATOM 768 O O . ARG A 1 96 ? 16.602 -6.573 11.922 1.00 45.19 96 ARG A O 1
ATOM 775 N N . CYS A 1 97 ? 17.588 -4.563 11.750 1.00 42.59 97 CYS A N 1
ATOM 776 C CA . CYS A 1 97 ? 17.817 -4.389 13.186 1.00 42.59 97 CYS A CA 1
ATOM 777 C C . CYS A 1 97 ? 16.629 -3.788 13.947 1.00 42.59 97 CYS A C 1
ATOM 779 O O . CYS A 1 97 ? 16.621 -3.850 15.173 1.00 42.59 97 CYS A O 1
ATOM 781 N N . GLN A 1 98 ? 15.636 -3.215 13.259 1.00 43.81 98 GLN A N 1
ATOM 782 C CA . GLN A 1 98 ? 14.564 -2.478 13.937 1.00 43.81 98 GLN A CA 1
ATOM 783 C C . GLN A 1 98 ? 13.178 -3.124 13.827 1.00 43.81 98 GLN A C 1
ATOM 785 O O . GLN A 1 98 ? 12.392 -2.941 14.748 1.00 43.81 98 GLN A O 1
ATOM 790 N N . ASN A 1 99 ? 12.858 -3.891 12.770 1.00 44.22 99 ASN A N 1
ATOM 791 C CA . ASN A 1 99 ? 11.457 -4.266 12.491 1.00 44.22 99 ASN A CA 1
ATOM 792 C C . ASN A 1 99 ? 11.236 -5.640 11.812 1.00 44.22 99 ASN A C 1
ATOM 794 O O . ASN A 1 99 ? 10.245 -5.827 11.102 1.00 44.22 99 ASN A O 1
ATOM 798 N N . MET A 1 100 ? 12.129 -6.617 11.998 1.00 42.78 100 MET A N 1
ATOM 799 C CA . MET A 1 100 ? 11.998 -7.919 11.329 1.00 42.78 100 MET A CA 1
ATOM 800 C C . MET A 1 100 ? 11.020 -8.849 12.075 1.00 42.78 100 MET A C 1
ATOM 802 O O . MET A 1 100 ? 11.330 -9.359 13.149 1.00 42.78 100 MET A O 1
ATOM 806 N N . TYR A 1 101 ? 9.852 -9.116 11.481 1.00 46.00 101 TYR A N 1
ATOM 807 C CA . TYR A 1 101 ? 9.026 -10.266 11.854 1.00 46.00 101 TYR A CA 1
ATOM 808 C C . TYR A 1 101 ? 9.512 -11.490 11.075 1.00 46.00 101 TYR A C 1
ATOM 810 O O . TYR A 1 101 ? 9.537 -11.476 9.841 1.00 46.00 101 TYR A O 1
ATOM 818 N N . HIS A 1 102 ? 9.876 -12.558 11.793 1.00 42.16 102 HIS A N 1
ATOM 819 C CA . HIS A 1 102 ? 9.997 -13.890 11.204 1.00 42.16 102 HIS A CA 1
ATOM 820 C C . HIS A 1 102 ? 8.671 -14.180 10.500 1.00 42.16 102 HIS A C 1
ATOM 822 O O . HIS A 1 102 ? 7.616 -14.167 11.132 1.00 42.16 102 HIS A O 1
ATOM 828 N N . THR A 1 103 ? 8.700 -14.345 9.180 1.00 45.00 103 THR A N 1
ATOM 829 C CA . THR A 1 103 ? 7.487 -14.533 8.383 1.00 45.00 103 THR A CA 1
ATOM 830 C C . THR A 1 103 ? 6.986 -15.967 8.566 1.00 45.00 103 THR A C 1
ATOM 832 O O . THR A 1 103 ? 7.032 -16.776 7.649 1.00 45.00 103 THR A O 1
ATOM 835 N N . GLU A 1 104 ? 6.517 -16.314 9.766 1.00 40.19 104 GLU A N 1
ATOM 836 C CA . GLU A 1 104 ? 5.581 -17.423 9.928 1.00 40.19 104 GLU A CA 1
ATOM 837 C C . GLU A 1 104 ? 4.237 -16.937 9.395 1.00 40.19 104 GLU A C 1
ATOM 839 O O . GLU A 1 104 ? 3.423 -16.346 10.110 1.00 40.19 104 GLU A O 1
ATOM 844 N N . LEU A 1 105 ? 4.066 -17.106 8.083 1.00 39.84 105 LEU A N 1
ATOM 845 C CA . LEU A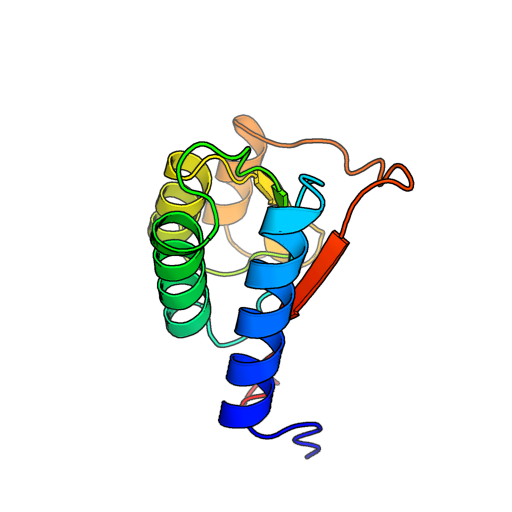 1 105 ? 2.863 -16.779 7.334 1.00 39.84 105 LEU A CA 1
ATOM 846 C C . LEU A 1 105 ? 1.725 -17.704 7.807 1.00 39.84 105 LEU A C 1
ATOM 848 O O . LEU A 1 105 ? 1.393 -18.702 7.175 1.00 39.84 105 LEU A O 1
ATOM 852 N N . HIS A 1 106 ? 1.160 -17.408 8.975 1.00 35.31 106 HIS A N 1
ATOM 853 C CA . HIS A 1 106 ? -0.059 -18.041 9.452 1.00 35.31 106 HIS A CA 1
ATOM 854 C C . HIS A 1 106 ? -1.195 -17.693 8.480 1.00 35.31 106 HIS A C 1
ATOM 856 O O . HIS A 1 106 ? -1.289 -16.551 8.033 1.00 35.31 106 HIS A O 1
ATOM 862 N N . LEU A 1 107 ? -2.038 -18.684 8.172 1.00 39.59 107 LEU A N 1
ATOM 863 C CA . LEU A 1 107 ? -3.096 -18.766 7.145 1.00 39.59 107 LEU A CA 1
ATOM 864 C C . LEU A 1 107 ? -4.157 -17.628 7.075 1.00 39.59 107 LEU A C 1
ATOM 866 O O . LEU A 1 107 ? -5.189 -17.793 6.430 1.00 39.59 107 LEU A O 1
ATOM 870 N N . HIS A 1 108 ? -3.951 -16.469 7.700 1.00 51.72 108 HIS A N 1
ATOM 871 C CA . HIS A 1 108 ? -4.931 -15.386 7.825 1.00 51.72 108 HIS A CA 1
ATOM 872 C C . HIS A 1 108 ? -4.404 -14.029 7.318 1.00 51.72 108 HIS A C 1
ATOM 874 O O . HIS A 1 108 ? -4.481 -13.024 8.027 1.00 51.72 108 HIS A O 1
ATOM 880 N N . THR A 1 109 ? -3.872 -13.975 6.095 1.00 52.06 109 THR A N 1
ATOM 881 C CA . THR A 1 109 ? -3.555 -12.719 5.387 1.00 52.06 109 THR A CA 1
ATOM 882 C C . THR A 1 109 ? -4.289 -12.664 4.052 1.00 52.06 109 THR A C 1
ATOM 884 O O . THR A 1 109 ? -4.619 -13.700 3.477 1.00 52.06 109 THR A O 1
ATOM 887 N N . ILE A 1 110 ? -4.553 -11.456 3.548 1.00 61.00 110 ILE A N 1
ATOM 888 C CA . ILE A 1 110 ? -4.896 -11.291 2.133 1.00 61.00 110 ILE A CA 1
ATOM 889 C C . ILE A 1 110 ? -3.626 -10.916 1.398 1.00 61.00 110 ILE A C 1
ATOM 891 O O . ILE A 1 110 ? -3.003 -9.890 1.684 1.00 61.00 110 ILE A O 1
ATOM 895 N N . ALA A 1 111 ? -3.259 -11.763 0.448 1.00 64.25 111 ALA A N 1
ATOM 896 C CA . ALA A 1 111 ? -2.202 -11.458 -0.485 1.00 64.25 111 ALA A CA 1
ATOM 897 C C . ALA A 1 111 ? -2.731 -10.488 -1.543 1.00 64.25 111 ALA A C 1
ATOM 899 O O . ALA A 1 111 ? -3.716 -10.769 -2.222 1.00 64.25 111 ALA A O 1
ATOM 900 N N . VAL A 1 112 ? -2.091 -9.325 -1.623 1.00 62.22 112 VAL A N 1
ATOM 901 C CA . VAL A 1 112 ? -2.425 -8.238 -2.537 1.00 62.22 112 VAL A CA 1
ATOM 902 C C . VAL A 1 112 ? -1.178 -7.976 -3.372 1.00 62.22 112 VAL A C 1
ATOM 904 O O . VAL A 1 112 ? -0.157 -7.505 -2.867 1.00 62.22 112 VAL A O 1
ATOM 907 N N . TYR A 1 113 ? -1.245 -8.310 -4.655 1.00 60.34 113 TYR A N 1
ATOM 908 C CA . TYR A 1 113 ? -0.080 -8.278 -5.535 1.00 60.34 113 TYR A CA 1
ATOM 909 C C . TYR A 1 113 ? -0.145 -7.099 -6.497 1.00 60.34 113 TYR A C 1
ATOM 911 O O . TYR A 1 113 ? -1.148 -6.912 -7.183 1.00 60.34 113 TYR A O 1
ATOM 919 N N . LEU A 1 114 ? 0.963 -6.364 -6.598 1.00 54.25 114 LEU A N 1
ATOM 920 C CA . LEU A 1 114 ? 1.230 -5.454 -7.703 1.00 54.25 114 LEU A CA 1
ATOM 921 C C . LEU A 1 114 ? 2.619 -5.770 -8.260 1.00 54.25 114 LEU A C 1
ATOM 923 O O . LEU A 1 114 ? 3.634 -5.502 -7.623 1.00 54.25 114 LEU A O 1
ATOM 927 N N . HIS A 1 115 ? 2.676 -6.391 -9.433 1.00 54.44 115 HIS A N 1
ATOM 928 C CA . HIS A 1 115 ? 3.933 -6.822 -10.036 1.00 54.44 115 HIS A CA 1
ATOM 929 C C . HIS A 1 115 ? 4.063 -6.245 -11.438 1.00 54.44 115 HIS A C 1
ATOM 931 O O . HIS A 1 115 ? 3.674 -6.880 -12.421 1.00 54.44 115 HIS A O 1
ATOM 937 N N . PHE A 1 116 ? 4.637 -5.049 -11.534 1.00 53.91 116 PHE A N 1
ATOM 938 C CA . PHE A 1 116 ? 4.899 -4.472 -12.839 1.00 53.91 116 PHE A CA 1
ATOM 939 C C . PHE A 1 116 ? 6.090 -5.185 -13.460 1.00 53.91 116 PHE A C 1
ATOM 941 O O . PHE A 1 116 ? 7.190 -5.206 -12.913 1.00 53.91 116 PHE A O 1
ATOM 948 N N . ILE A 1 117 ? 5.849 -5.782 -14.618 1.00 46.88 117 ILE A N 1
ATOM 949 C CA . ILE A 1 117 ? 6.911 -6.265 -15.485 1.00 46.88 117 ILE A CA 1
ATOM 950 C C . ILE A 1 117 ? 7.181 -5.101 -16.417 1.00 46.88 117 ILE A C 1
ATOM 952 O O . ILE A 1 117 ? 6.456 -4.916 -17.390 1.00 46.88 117 ILE A O 1
ATOM 956 N N . SER A 1 118 ? 8.151 -4.260 -16.071 1.00 39.03 118 SER A N 1
ATOM 957 C CA . SER A 1 118 ? 8.712 -3.352 -17.062 1.00 39.03 118 SER A CA 1
ATOM 958 C C . SER A 1 118 ? 9.707 -4.131 -17.921 1.00 39.03 118 SER A C 1
ATOM 960 O O . SER A 1 118 ? 10.451 -4.986 -17.430 1.00 39.03 118 SER A O 1
ATOM 962 N N . ASP A 1 119 ? 9.704 -3.855 -19.223 1.00 37.84 119 ASP A N 1
ATOM 963 C CA . ASP A 1 119 ? 10.755 -4.303 -20.131 1.00 37.84 119 ASP A CA 1
ATOM 964 C C . ASP A 1 119 ? 12.098 -3.724 -19.652 1.00 37.84 119 ASP A C 1
ATOM 966 O O . ASP A 1 119 ? 12.405 -2.560 -19.905 1.00 37.84 119 ASP A O 1
ATOM 970 N N . GLY A 1 120 ? 12.892 -4.507 -18.918 1.00 38.50 120 GLY A N 1
ATOM 971 C CA . GLY A 1 120 ? 14.221 -4.055 -18.492 1.00 38.50 120 GLY A CA 1
ATOM 972 C C . GLY A 1 120 ? 14.925 -4.839 -17.388 1.00 38.50 120 GLY A C 1
ATOM 973 O O . GLY A 1 120 ? 16.134 -4.689 -17.263 1.00 38.50 120 GLY A O 1
ATOM 974 N N . ASP A 1 121 ? 14.235 -5.684 -16.620 1.00 35.62 121 ASP A N 1
ATOM 975 C CA . ASP A 1 121 ? 14.875 -6.429 -15.522 1.00 35.62 121 ASP A CA 1
ATOM 976 C C . ASP A 1 121 ? 15.639 -7.667 -16.054 1.00 35.62 121 ASP A C 1
ATOM 978 O O . ASP A 1 121 ? 15.086 -8.770 -16.151 1.00 35.62 121 ASP A O 1
ATOM 982 N N . GLN A 1 122 ? 16.908 -7.457 -16.436 1.00 33.81 122 GLN A N 1
ATOM 983 C CA . GLN A 1 122 ? 17.969 -8.478 -16.494 1.00 33.81 122 GLN A CA 1
ATOM 984 C C . GLN A 1 122 ? 18.777 -8.479 -15.196 1.00 33.81 122 GLN A C 1
ATOM 986 O O . GLN A 1 122 ? 19.164 -7.380 -14.744 1.00 33.81 122 GLN A O 1
#